Protein AF-A0A0V1BTY5-F1 (afdb_monomer_lite)

Foldseek 3Di:
DVVVVVVCCVPPVPVDPDPDPDCVPPPPDPPVVVVVVVVVLCVVVVDPDDDPVRSVVSVVVVVVVVVVVVVCVVVVNDPPVPPPPPPVVNVVLVVQLVVLVVCVVVVVDDPVVSCVSNDPPPPPPPDD

Organism: Trichinella britovi (NCBI:txid45882)

Sequence (128 aa):
LEALFQYFQQEWLPATKIKLWNVHGVSVRTNNHLEGWHSRMNKRARKHHLGFYQFLQLILDEQGKTETVVRQIDDGYTYGRGSVRRSAAYGVQQRRVAALTSKLVHNEITVEHFLSEISYHTPEPLRL

Secondary structure (DSSP, 8-state):
-HHHHHHHHHHHSSS---S-S--TTSS--SSHHHHHHHHHHHHHH-SS---HHHHHHHHHHHHHHHHHHHHHHHTT-----------HHHHHHHHHHHHHHHHHHTTSS-HHHHHHHHS---------

pLDDT: mean 72.31, std 16.08, range [34.75, 94.0]

Structure (mmCIF, N/CA/C/O backbone):
data_AF-A0A0V1BTY5-F1
#
_entry.id   AF-A0A0V1BTY5-F1
#
loop_
_atom_site.group_PDB
_atom_site.id
_atom_site.type_symbol
_atom_site.label_atom_id
_atom_site.label_alt_id
_atom_site.label_comp_id
_atom_site.label_asym_id
_atom_site.label_entity_id
_atom_site.label_seq_id
_atom_site.pdbx_PDB_ins_code
_atom_site.Cartn_x
_atom_site.Cartn_y
_atom_site.Cartn_z
_atom_site.occupancy
_atom_site.B_iso_or_equiv
_atom_site.auth_seq_id
_atom_site.auth_comp_id
_atom_site.auth_asym_id
_atom_site.auth_atom_id
_atom_site.pdbx_PDB_model_num
ATOM 1 N N . LEU A 1 1 ? -24.863 16.250 -0.344 1.00 57.62 1 LEU A N 1
ATOM 2 C CA . LEU A 1 1 ? -24.657 15.112 0.581 1.00 57.62 1 LEU A CA 1
ATOM 3 C C . LEU A 1 1 ? -25.673 14.007 0.319 1.00 57.62 1 LEU A C 1
ATOM 5 O O . LEU A 1 1 ? -25.255 12.898 0.032 1.00 57.62 1 LEU A O 1
ATOM 9 N N . GLU A 1 2 ? -26.969 14.323 0.318 1.00 72.44 2 GLU A N 1
ATOM 10 C CA . GLU A 1 2 ? -28.070 13.371 0.076 1.00 72.44 2 GLU A CA 1
ATOM 11 C C . GLU A 1 2 ? -27.878 12.477 -1.163 1.00 72.44 2 GLU A C 1
ATOM 13 O O . GLU A 1 2 ? -27.955 11.257 -1.080 1.00 72.44 2 GLU A O 1
ATOM 18 N N . ALA A 1 3 ? -27.528 13.076 -2.306 1.00 74.00 3 ALA A N 1
ATOM 19 C CA . ALA A 1 3 ? -27.321 12.347 -3.559 1.00 74.00 3 ALA A CA 1
ATOM 20 C C . ALA A 1 3 ? -26.137 11.362 -3.507 1.00 74.00 3 ALA A C 1
ATOM 22 O O . ALA A 1 3 ? -26.173 10.315 -4.147 1.00 74.00 3 ALA A O 1
ATOM 23 N N . LEU A 1 4 ? -25.103 11.673 -2.717 1.00 70.50 4 LEU A N 1
ATOM 24 C CA . LEU A 1 4 ? -23.958 10.785 -2.510 1.00 70.50 4 LEU A CA 1
ATOM 25 C C . LEU A 1 4 ? -24.366 9.569 -1.669 1.00 70.50 4 LEU A C 1
ATOM 27 O O . LEU A 1 4 ? -23.989 8.447 -1.998 1.00 70.50 4 LEU A O 1
ATOM 31 N N . PHE A 1 5 ? -25.158 9.791 -0.615 1.00 73.38 5 PHE A N 1
ATOM 32 C CA . PHE A 1 5 ? -25.691 8.718 0.225 1.00 73.38 5 PHE A CA 1
ATOM 33 C C . PHE A 1 5 ? -26.609 7.788 -0.568 1.00 73.38 5 PHE A C 1
ATOM 35 O O . PHE A 1 5 ? -26.445 6.574 -0.493 1.00 73.38 5 PHE A O 1
ATOM 42 N N . GLN A 1 6 ? -27.499 8.344 -1.390 1.00 73.69 6 GLN A N 1
ATOM 43 C CA . GLN A 1 6 ? -28.407 7.559 -2.229 1.00 73.69 6 GLN A CA 1
ATOM 44 C C . GLN A 1 6 ? -27.661 6.705 -3.262 1.00 73.69 6 GLN A C 1
ATOM 46 O O . GLN A 1 6 ? -27.912 5.506 -3.358 1.00 73.69 6 GLN A O 1
ATOM 51 N N . TYR A 1 7 ? -26.685 7.283 -3.969 1.00 77.62 7 TYR A N 1
ATOM 52 C CA . TYR A 1 7 ? -25.833 6.537 -4.903 1.00 77.62 7 TYR A CA 1
ATOM 53 C C . TYR A 1 7 ? -25.070 5.401 -4.205 1.00 77.62 7 TYR A C 1
ATOM 55 O O . TYR A 1 7 ? -25.020 4.273 -4.693 1.00 77.62 7 TYR A O 1
ATOM 63 N N . PHE A 1 8 ? -24.511 5.679 -3.025 1.00 71.50 8 PHE A N 1
ATOM 64 C CA . PHE A 1 8 ? -23.791 4.680 -2.243 1.00 71.50 8 PHE A CA 1
ATOM 65 C C . PHE A 1 8 ? -24.706 3.541 -1.777 1.00 71.50 8 PHE A C 1
ATOM 67 O O . PHE A 1 8 ? -24.331 2.373 -1.848 1.00 71.50 8 PHE A O 1
ATOM 74 N N . GLN A 1 9 ? -25.923 3.860 -1.334 1.00 75.69 9 GLN A N 1
ATOM 75 C CA . GLN A 1 9 ? -26.885 2.852 -0.903 1.00 75.69 9 GLN A CA 1
ATOM 76 C C . GLN A 1 9 ? -27.380 1.973 -2.049 1.00 75.69 9 GLN A C 1
ATOM 78 O O . GLN A 1 9 ? -27.592 0.787 -1.822 1.00 75.69 9 GLN A O 1
ATOM 83 N N . GLN A 1 10 ? -27.572 2.528 -3.245 1.00 73.38 10 GLN A N 1
ATOM 84 C CA . GLN A 1 10 ? -28.079 1.768 -4.388 1.00 73.38 10 GLN A CA 1
ATOM 85 C C . GLN A 1 10 ? -27.004 0.852 -4.979 1.00 73.38 10 GLN A C 1
ATOM 87 O O . GLN A 1 10 ? -27.274 -0.330 -5.176 1.00 73.38 10 GLN A O 1
ATOM 92 N N . GLU A 1 11 ? -25.770 1.345 -5.132 1.00 67.50 11 GLU A N 1
ATOM 93 C CA . GLU A 1 11 ? -24.729 0.577 -5.829 1.00 67.50 11 GLU A CA 1
ATOM 94 C C . GLU A 1 11 ? -23.830 -0.252 -4.915 1.00 67.50 11 GLU A C 1
ATOM 96 O O . GLU A 1 11 ? -23.354 -1.312 -5.320 1.00 67.50 11 GLU A O 1
ATOM 101 N N . TRP A 1 12 ? -23.600 0.183 -3.674 1.00 59.91 12 TRP A N 1
ATOM 102 C CA . TRP A 1 12 ? -22.573 -0.415 -2.810 1.00 59.91 12 TRP A CA 1
ATOM 103 C C . TRP A 1 12 ? -23.109 -1.198 -1.612 1.00 59.91 12 TRP A C 1
ATOM 105 O O . TRP A 1 12 ? -22.323 -1.853 -0.928 1.00 59.91 12 TRP A O 1
ATOM 115 N N . LEU A 1 13 ? -24.413 -1.174 -1.325 1.00 64.56 13 LEU A N 1
ATOM 116 C CA . LEU A 1 13 ? -25.002 -2.017 -0.272 1.00 64.56 13 LEU A CA 1
ATOM 117 C C . LEU A 1 13 ? -25.572 -3.349 -0.798 1.00 64.56 13 LEU A C 1
ATOM 119 O O . LEU A 1 13 ? -25.312 -4.372 -0.164 1.00 64.56 13 LEU A O 1
ATOM 123 N N . PRO A 1 14 ? -26.287 -3.409 -1.941 1.00 67.94 14 PRO A N 1
ATOM 124 C CA . PRO A 1 14 ? -26.864 -4.659 -2.442 1.00 67.94 14 PRO A CA 1
ATOM 125 C C . PRO A 1 14 ? -25.831 -5.563 -3.128 1.00 67.94 14 PRO A C 1
ATOM 127 O O . PRO A 1 14 ? -25.930 -6.787 -3.040 1.00 67.94 14 PRO A O 1
ATOM 130 N N . ALA A 1 15 ? -24.819 -4.978 -3.783 1.00 57.94 15 ALA A N 1
ATOM 131 C CA . ALA A 1 15 ? -23.790 -5.705 -4.534 1.00 57.94 15 ALA A CA 1
ATOM 132 C C . ALA A 1 15 ? -22.802 -6.480 -3.642 1.00 57.94 15 ALA A C 1
ATOM 134 O O . ALA A 1 15 ? -22.014 -7.300 -4.120 1.00 57.94 15 ALA A O 1
ATOM 135 N N . THR A 1 16 ? -22.830 -6.245 -2.334 1.00 51.91 16 THR A N 1
ATOM 136 C CA . THR A 1 16 ? -21.663 -6.492 -1.496 1.00 51.91 16 THR A CA 1
ATOM 137 C C . THR A 1 16 ? -22.054 -7.335 -0.292 1.00 51.91 16 THR A C 1
ATOM 139 O O . THR A 1 16 ? -22.315 -6.846 0.802 1.00 51.91 16 THR A O 1
ATOM 142 N N . LYS A 1 17 ? -22.001 -8.664 -0.473 1.00 56.38 17 LYS A N 1
ATOM 143 C CA . LYS A 1 17 ? -21.821 -9.626 0.632 1.00 56.38 17 LYS A CA 1
ATOM 144 C C . LYS A 1 17 ? -20.417 -9.457 1.222 1.00 56.38 17 LYS A C 1
ATOM 146 O O . LYS A 1 17 ? -19.567 -10.345 1.132 1.00 56.38 17 LYS A O 1
ATOM 151 N N . ILE A 1 18 ? -20.134 -8.289 1.785 1.00 56.31 18 ILE A N 1
ATOM 152 C CA . ILE A 1 18 ? -18.855 -8.018 2.423 1.00 56.31 18 ILE A CA 1
ATOM 153 C C . ILE A 1 18 ? -18.884 -8.720 3.777 1.00 56.31 18 ILE A C 1
ATOM 155 O O . ILE A 1 18 ? -19.555 -8.277 4.702 1.00 56.31 18 ILE A O 1
ATOM 159 N N . LYS A 1 19 ? -18.140 -9.823 3.905 1.00 58.66 19 LYS A N 1
ATOM 160 C CA . LYS A 1 19 ? -17.983 -10.525 5.190 1.00 58.66 19 LYS A CA 1
ATOM 161 C C . LYS A 1 19 ? -17.314 -9.657 6.271 1.00 58.66 19 LYS A C 1
ATOM 163 O O . LYS A 1 19 ? -17.431 -9.981 7.446 1.00 58.66 19 LYS A O 1
ATOM 168 N N . LEU A 1 20 ? -16.608 -8.586 5.893 1.00 53.41 20 LEU A N 1
ATOM 169 C CA . LEU A 1 20 ? -15.919 -7.679 6.813 1.00 53.41 20 LEU A CA 1
ATOM 170 C C . LEU A 1 20 ? -15.802 -6.266 6.206 1.00 53.41 20 LEU A C 1
ATOM 172 O O . LEU A 1 20 ? -15.025 -6.056 5.277 1.00 53.41 20 LEU A O 1
ATOM 176 N N . TRP A 1 21 ? -16.610 -5.312 6.684 1.00 53.00 21 TRP A N 1
ATOM 177 C CA . TRP A 1 21 ? -16.681 -3.939 6.142 1.00 53.00 21 TRP A CA 1
ATOM 178 C C . TRP A 1 21 ? -15.401 -3.126 6.380 1.00 53.00 21 TRP A C 1
ATOM 180 O O . TRP A 1 21 ? -15.070 -2.228 5.611 1.00 53.00 21 TRP A O 1
ATOM 190 N N . ASN A 1 22 ? -14.643 -3.456 7.426 1.00 56.03 22 ASN A N 1
ATOM 191 C CA . ASN A 1 22 ? -13.305 -2.917 7.625 1.00 56.03 22 ASN A CA 1
ATOM 192 C C . ASN A 1 22 ? -12.369 -3.987 8.202 1.00 56.03 22 ASN A C 1
ATOM 194 O O . ASN A 1 22 ? -12.806 -4.997 8.736 1.00 56.03 22 ASN A O 1
ATOM 198 N N . VAL A 1 23 ? -11.067 -3.738 8.111 1.00 53.25 23 VAL A N 1
ATOM 199 C CA . VAL A 1 23 ? -9.997 -4.656 8.537 1.00 53.25 23 VAL A CA 1
ATOM 200 C C . VAL A 1 23 ? -9.424 -4.241 9.908 1.00 53.25 23 VAL A C 1
ATOM 202 O O . VAL A 1 23 ? -8.287 -4.549 10.262 1.00 53.25 23 VAL A O 1
ATOM 205 N N . HIS A 1 24 ? -10.188 -3.486 10.696 1.00 41.91 24 HIS A N 1
ATOM 206 C CA . HIS A 1 24 ? -9.770 -2.983 12.000 1.00 41.91 24 HIS A CA 1
ATOM 207 C C . HIS A 1 24 ? -9.518 -4.153 12.959 1.00 41.91 24 HIS A C 1
ATOM 209 O O . HIS A 1 24 ? -10.389 -4.986 13.188 1.00 41.91 24 HIS A O 1
ATOM 215 N N . GLY A 1 25 ? -8.303 -4.230 13.508 1.00 46.00 25 GLY A N 1
ATOM 216 C CA . GLY A 1 25 ? -7.874 -5.322 14.390 1.00 46.00 25 GLY A CA 1
ATOM 217 C C . GLY A 1 25 ? -7.398 -6.592 13.674 1.00 46.00 25 GLY A C 1
ATOM 218 O O . GLY A 1 25 ? -6.835 -7.471 14.320 1.00 46.00 25 GLY A O 1
ATOM 219 N N . VAL A 1 26 ? -7.534 -6.682 12.348 1.00 49.53 26 VAL A N 1
ATOM 220 C CA . VAL A 1 26 ? -6.990 -7.794 11.560 1.00 49.53 26 VAL A CA 1
ATOM 221 C C . VAL A 1 26 ? -5.608 -7.400 11.034 1.00 49.53 26 VAL A C 1
ATOM 223 O O . VAL A 1 26 ? -5.406 -6.308 10.508 1.00 49.53 26 VAL A O 1
ATOM 226 N N . SER A 1 27 ? -4.637 -8.313 11.123 1.00 50.41 27 SER A N 1
ATOM 227 C CA . SER A 1 27 ? -3.288 -8.174 10.541 1.00 50.41 27 SER A CA 1
ATOM 228 C C . SER A 1 27 ? -3.295 -8.225 8.996 1.00 50.41 27 SER A C 1
ATOM 230 O O . SER A 1 27 ? -2.370 -8.740 8.364 1.00 50.41 27 SER A O 1
ATOM 232 N N . VAL A 1 28 ? -4.336 -7.713 8.347 1.00 49.09 28 VAL A N 1
ATOM 233 C CA . VAL A 1 28 ? -4.404 -7.589 6.893 1.00 49.09 28 VAL A CA 1
ATOM 234 C C . VAL A 1 28 ? -4.178 -6.117 6.570 1.00 49.09 28 VAL A C 1
ATOM 236 O O . VAL A 1 28 ? -4.944 -5.222 6.907 1.00 49.09 28 VAL A O 1
ATOM 239 N N . ARG A 1 29 ? -3.005 -5.865 5.997 1.00 52.09 29 ARG A N 1
ATOM 240 C CA . ARG A 1 29 ? -2.449 -4.537 5.751 1.00 52.09 29 ARG A CA 1
ATOM 241 C C . ARG A 1 29 ? -3.267 -3.861 4.639 1.00 52.09 29 ARG A C 1
ATOM 243 O O . ARG A 1 29 ? -3.065 -4.166 3.468 1.00 52.09 29 ARG A O 1
ATOM 250 N N . THR A 1 30 ? -4.183 -2.968 5.008 1.00 52.06 30 THR A N 1
ATOM 251 C CA . THR A 1 30 ? -4.913 -2.059 4.103 1.00 52.06 30 THR A CA 1
ATOM 252 C C . THR A 1 30 ? -3.972 -1.439 3.065 1.00 52.06 30 THR A C 1
ATOM 254 O O . THR A 1 30 ? -2.924 -0.940 3.459 1.00 52.06 30 THR A O 1
ATOM 257 N N . ASN A 1 31 ? -4.314 -1.522 1.767 1.00 50.56 31 ASN A N 1
ATOM 258 C CA . ASN A 1 31 ? -3.707 -0.877 0.570 1.00 50.56 31 ASN A CA 1
ATOM 259 C C . ASN A 1 31 ? -2.159 -0.843 0.410 1.00 50.56 31 ASN A C 1
ATOM 261 O O . ASN A 1 31 ? -1.605 -0.388 -0.589 1.00 50.56 31 ASN A O 1
ATOM 265 N N . ASN A 1 32 ? -1.397 -1.360 1.362 1.00 62.16 32 ASN A N 1
ATOM 266 C CA . ASN A 1 32 ? 0.017 -1.031 1.501 1.00 62.16 32 ASN A CA 1
ATOM 267 C C . ASN A 1 32 ? 0.901 -1.806 0.524 1.00 62.16 32 ASN A C 1
ATOM 269 O O . ASN A 1 32 ? 2.064 -1.475 0.327 1.00 62.16 32 ASN A O 1
ATOM 273 N N . HIS A 1 33 ? 0.364 -2.870 -0.067 1.00 68.69 33 HIS A N 1
ATOM 274 C CA . HIS A 1 33 ? 1.078 -3.636 -1.076 1.00 68.69 33 HIS A CA 1
ATOM 275 C C . HIS A 1 33 ? 1.159 -2.870 -2.398 1.00 68.69 33 HIS A C 1
ATOM 277 O O . HIS A 1 33 ? 2.249 -2.793 -2.959 1.00 68.69 33 HIS A O 1
ATOM 283 N N . LEU A 1 34 ? 0.061 -2.242 -2.838 1.00 73.19 34 LEU A N 1
ATOM 284 C CA . LEU A 1 34 ? 0.043 -1.394 -4.033 1.00 73.19 34 LEU A CA 1
ATOM 285 C C . LEU A 1 34 ? 0.838 -0.107 -3.803 1.00 73.19 34 LEU A C 1
ATOM 287 O O . LEU A 1 34 ? 1.747 0.197 -4.571 1.00 73.19 34 LEU A O 1
ATOM 291 N N . GLU A 1 35 ? 0.592 0.593 -2.692 1.00 77.12 35 GLU A N 1
ATOM 292 C CA . GLU A 1 35 ? 1.364 1.790 -2.324 1.00 77.12 35 GLU A CA 1
ATOM 293 C C . GLU A 1 35 ? 2.860 1.481 -2.152 1.00 77.12 35 GLU A C 1
ATOM 295 O O . GLU A 1 35 ? 3.730 2.223 -2.615 1.00 77.12 35 GLU A O 1
ATOM 300 N N . GLY A 1 36 ? 3.182 0.350 -1.521 1.00 78.62 36 GLY A N 1
ATOM 301 C CA . GL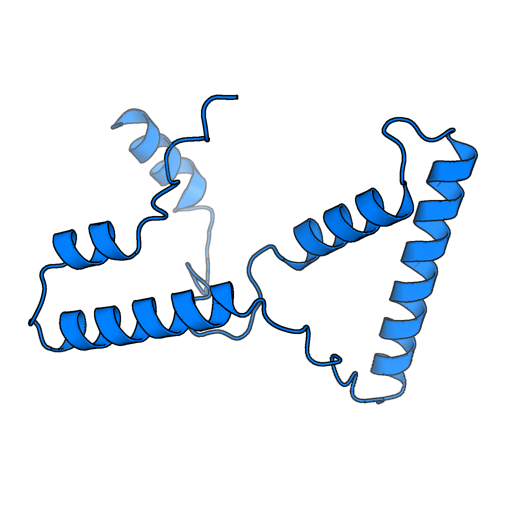Y A 1 36 ? 4.552 -0.116 -1.345 1.00 78.62 36 GLY A CA 1
ATOM 302 C C . GLY A 1 36 ? 5.209 -0.543 -2.657 1.00 78.62 36 GLY A C 1
ATOM 303 O O . GLY A 1 36 ? 6.416 -0.360 -2.820 1.00 78.62 36 GLY A O 1
ATOM 304 N N . TRP A 1 37 ? 4.448 -1.092 -3.605 1.00 83.56 37 TRP A N 1
ATOM 305 C CA . TRP A 1 37 ? 4.933 -1.377 -4.955 1.00 83.56 37 TRP A CA 1
ATOM 306 C C . TRP A 1 37 ? 5.219 -0.076 -5.716 1.00 83.56 37 TRP A C 1
ATOM 308 O O . TRP A 1 37 ? 6.349 0.107 -6.165 1.00 83.56 37 TRP A O 1
ATOM 318 N N . HIS A 1 38 ? 4.290 0.886 -5.726 1.00 83.62 38 HIS A N 1
ATOM 319 C CA . HIS A 1 38 ? 4.508 2.211 -6.322 1.00 83.62 38 HIS A CA 1
ATOM 320 C C . HIS A 1 38 ? 5.723 2.932 -5.724 1.00 83.62 38 HIS A C 1
ATOM 322 O O . HIS A 1 38 ? 6.568 3.443 -6.458 1.00 83.62 38 HIS A O 1
ATOM 328 N N . SER A 1 39 ? 5.873 2.935 -4.395 1.00 83.44 39 SER A N 1
ATOM 329 C CA . SER A 1 39 ? 7.024 3.566 -3.735 1.00 83.44 39 SER A CA 1
ATOM 330 C C . SER A 1 39 ? 8.352 2.922 -4.145 1.00 83.44 39 SER A C 1
ATOM 332 O O . SER A 1 39 ? 9.333 3.628 -4.391 1.00 83.44 39 SER A O 1
ATOM 334 N N . ARG A 1 40 ? 8.399 1.586 -4.248 1.00 84.19 40 ARG A N 1
ATOM 335 C CA . ARG A 1 40 ? 9.589 0.860 -4.721 1.00 84.19 40 ARG A CA 1
ATOM 336 C C . ARG A 1 40 ? 9.899 1.178 -6.180 1.00 84.19 40 ARG A C 1
ATOM 338 O O . ARG A 1 40 ? 11.051 1.496 -6.479 1.00 84.19 40 ARG A O 1
ATOM 345 N N . MET A 1 41 ? 8.886 1.154 -7.045 1.00 86.69 41 MET A N 1
ATOM 346 C CA . MET A 1 41 ? 9.017 1.502 -8.461 1.00 86.69 41 MET A CA 1
ATOM 347 C C . MET A 1 41 ? 9.573 2.915 -8.627 1.00 86.69 41 MET A C 1
ATOM 349 O O . MET A 1 41 ? 10.599 3.083 -9.279 1.00 86.69 41 MET A O 1
ATOM 353 N N . ASN A 1 42 ? 9.002 3.906 -7.939 1.00 86.94 42 ASN A N 1
ATOM 354 C CA . ASN A 1 42 ? 9.456 5.299 -8.008 1.00 86.94 42 ASN A CA 1
ATOM 355 C C . ASN A 1 42 ? 10.900 5.475 -7.507 1.00 86.94 42 ASN A C 1
ATOM 357 O O . ASN A 1 42 ? 11.703 6.173 -8.130 1.00 86.94 42 ASN A O 1
ATOM 361 N N . LYS A 1 43 ? 11.274 4.799 -6.412 1.00 86.62 43 LYS A N 1
ATOM 362 C CA . LYS A 1 43 ? 12.649 4.839 -5.879 1.00 86.62 43 LYS A CA 1
ATOM 363 C C . LYS A 1 43 ? 13.675 4.206 -6.816 1.00 86.62 43 LYS A C 1
ATOM 365 O O . LYS A 1 43 ? 14.816 4.667 -6.856 1.00 86.62 43 LYS A O 1
ATOM 370 N N . ARG A 1 44 ? 13.310 3.138 -7.532 1.00 86.38 44 ARG A N 1
ATOM 371 C CA . ARG A 1 44 ? 14.204 2.471 -8.494 1.00 86.38 44 ARG A CA 1
ATOM 372 C C . ARG A 1 44 ? 14.265 3.202 -9.832 1.00 86.38 44 ARG A C 1
ATOM 374 O O . ARG A 1 44 ? 15.342 3.282 -10.409 1.00 86.38 44 ARG A O 1
ATOM 381 N N . ALA A 1 45 ? 13.144 3.764 -10.270 1.00 89.00 45 ALA A N 1
ATOM 382 C CA . ALA A 1 45 ? 13.028 4.582 -11.468 1.00 89.00 45 ALA A CA 1
ATOM 383 C C . ALA A 1 45 ? 13.990 5.782 -11.450 1.00 89.00 45 ALA A C 1
ATOM 385 O O . ALA A 1 45 ? 14.633 6.067 -12.459 1.00 89.00 45 ALA A O 1
ATOM 386 N N . ARG A 1 46 ? 14.115 6.471 -10.299 1.00 83.06 46 ARG A N 1
ATOM 387 C CA . ARG A 1 46 ? 15.011 7.632 -10.061 1.00 83.06 46 ARG A CA 1
ATOM 388 C C . ARG A 1 46 ? 14.858 8.802 -11.054 1.00 83.06 46 ARG A C 1
ATOM 390 O O . ARG A 1 46 ? 15.661 9.730 -11.014 1.00 83.06 46 ARG A O 1
ATOM 397 N N . LYS A 1 47 ? 13.860 8.765 -11.942 1.00 84.94 47 LYS A N 1
ATOM 398 C CA . LYS A 1 47 ? 13.566 9.749 -12.993 1.00 84.94 47 LYS A CA 1
ATOM 399 C C . LYS A 1 47 ? 12.064 9.763 -13.275 1.00 84.94 47 LYS A C 1
ATOM 401 O O . LYS A 1 47 ? 11.409 8.732 -13.146 1.00 84.94 47 LYS A O 1
ATOM 406 N N . HIS A 1 48 ? 11.544 10.913 -13.705 1.00 75.88 48 HIS A N 1
ATOM 407 C CA . HIS A 1 48 ? 10.129 11.078 -14.064 1.00 75.88 48 HIS A CA 1
ATOM 408 C C . HIS A 1 48 ? 9.755 10.393 -15.387 1.00 75.88 48 HIS A C 1
ATOM 410 O O . HIS A 1 48 ? 8.616 9.972 -15.557 1.00 75.88 48 HIS A O 1
ATOM 416 N N . HIS A 1 49 ? 10.719 10.236 -16.299 1.00 81.38 49 HIS A N 1
ATOM 417 C CA . HIS A 1 49 ? 10.513 9.605 -17.600 1.00 81.38 49 HIS A CA 1
ATOM 418 C C . HIS A 1 49 ? 11.622 8.584 -17.859 1.00 81.38 49 HIS A C 1
ATOM 420 O O . HIS A 1 49 ? 12.775 8.952 -18.092 1.00 81.38 49 HIS A O 1
ATOM 426 N N . LEU A 1 50 ? 11.281 7.297 -17.785 1.00 86.00 50 LEU A N 1
ATOM 427 C CA . LEU A 1 50 ? 12.156 6.219 -18.241 1.00 86.00 50 LEU A CA 1
ATOM 428 C C . LEU A 1 50 ? 11.887 5.916 -19.708 1.00 86.00 50 LEU A C 1
ATOM 430 O O . LEU A 1 50 ? 10.736 5.898 -20.142 1.00 86.00 50 LEU A O 1
ATOM 434 N N . GLY A 1 51 ? 12.951 5.625 -20.457 1.00 91.88 51 GLY A N 1
ATOM 435 C CA . GLY A 1 51 ? 12.794 5.038 -21.784 1.00 91.88 51 GLY A CA 1
ATOM 436 C C . GLY A 1 51 ? 12.083 3.687 -21.682 1.00 91.88 51 GLY A C 1
ATOM 437 O O . GLY A 1 51 ? 12.265 2.965 -20.701 1.00 91.88 51 GLY A O 1
ATOM 438 N N . PHE A 1 52 ? 11.299 3.327 -22.700 1.00 91.38 52 PHE A N 1
ATOM 439 C CA . PHE A 1 52 ? 10.456 2.125 -22.685 1.00 91.38 52 PHE A CA 1
ATOM 440 C C . PHE A 1 52 ? 11.217 0.852 -22.281 1.00 91.38 52 PHE A C 1
ATOM 442 O O . PHE A 1 52 ? 10.795 0.143 -21.376 1.00 91.38 52 PHE A O 1
ATOM 449 N N . TYR A 1 53 ? 12.388 0.605 -22.873 1.00 94.00 53 TYR A N 1
ATOM 450 C CA . TYR A 1 53 ? 13.205 -0.569 -22.545 1.00 94.00 53 TYR A CA 1
ATOM 451 C C . TYR A 1 53 ? 13.743 -0.555 -21.110 1.00 94.00 53 TYR A C 1
ATOM 453 O O . TYR A 1 53 ? 13.823 -1.598 -20.468 1.00 94.00 53 TYR A O 1
ATOM 461 N N . GLN A 1 54 ? 14.069 0.623 -20.573 1.00 91.00 54 GLN A N 1
ATOM 462 C CA . GLN A 1 54 ? 14.509 0.759 -19.182 1.00 91.00 54 GLN A CA 1
ATOM 463 C C . GLN A 1 54 ? 13.352 0.500 -18.213 1.00 91.00 54 GLN A C 1
ATOM 465 O O . GLN A 1 54 ? 13.542 -0.114 -17.165 1.00 91.00 54 GLN A O 1
ATOM 470 N N . PHE A 1 55 ? 12.148 0.946 -18.574 1.00 90.44 55 PHE A N 1
ATOM 471 C CA . PHE A 1 55 ? 10.937 0.664 -17.818 1.00 90.44 55 PHE A CA 1
ATOM 472 C C . PHE A 1 55 ? 10.572 -0.826 -17.858 1.00 90.44 55 PHE A C 1
ATOM 474 O O . PHE A 1 55 ? 10.287 -1.408 -16.813 1.00 90.44 55 PHE A O 1
ATOM 481 N N . LEU A 1 56 ? 10.660 -1.465 -19.028 1.00 92.88 56 LEU A N 1
ATOM 482 C CA . LEU A 1 56 ? 10.428 -2.902 -19.180 1.00 92.88 56 LEU A CA 1
ATOM 483 C C . LEU A 1 56 ? 11.408 -3.722 -18.331 1.00 92.88 56 LEU A C 1
ATOM 485 O O . LEU A 1 56 ? 10.979 -4.598 -17.583 1.00 92.88 56 LEU A O 1
ATOM 489 N N . GLN A 1 57 ? 12.702 -3.393 -18.376 1.00 93.44 57 GLN A N 1
ATOM 490 C CA . GLN A 1 57 ? 13.709 -4.052 -17.542 1.00 93.44 57 GLN A CA 1
ATOM 491 C C . GLN A 1 57 ? 13.399 -3.891 -16.047 1.00 93.44 57 GLN A C 1
ATOM 493 O O . GLN A 1 57 ? 13.496 -4.846 -15.282 1.00 93.44 57 GLN A O 1
ATOM 498 N N . LEU A 1 58 ? 12.972 -2.696 -15.627 1.00 91.81 58 LEU A N 1
ATOM 499 C CA . LEU A 1 58 ? 12.596 -2.439 -14.240 1.00 91.81 58 LEU A CA 1
ATOM 500 C C . LEU A 1 58 ? 11.411 -3.309 -13.784 1.00 91.81 58 LEU A C 1
ATOM 502 O O . LEU A 1 58 ? 11.431 -3.804 -12.654 1.00 91.81 58 LEU A O 1
ATOM 506 N N . ILE A 1 59 ? 10.404 -3.502 -14.644 1.00 91.19 59 ILE A N 1
ATOM 507 C CA . ILE A 1 59 ? 9.264 -4.388 -14.365 1.00 91.19 59 ILE A CA 1
ATOM 508 C C . ILE A 1 59 ? 9.737 -5.836 -14.223 1.00 91.19 59 ILE A C 1
ATOM 510 O O . ILE A 1 59 ? 9.403 -6.475 -13.224 1.00 91.19 59 ILE A O 1
ATOM 514 N N . LEU A 1 60 ? 10.538 -6.330 -15.172 1.00 92.81 60 LEU A N 1
ATOM 515 C CA . LEU A 1 60 ? 11.062 -7.700 -15.145 1.00 92.81 60 LEU A CA 1
ATOM 516 C C . LEU A 1 60 ? 11.879 -7.967 -13.873 1.00 92.81 60 LEU A C 1
ATOM 518 O O . LEU A 1 60 ? 11.689 -8.986 -13.211 1.00 92.81 60 LEU A O 1
ATOM 522 N N . ASP A 1 61 ? 12.719 -7.016 -13.463 1.00 90.56 61 ASP A N 1
ATOM 523 C CA . ASP A 1 61 ? 13.496 -7.132 -12.230 1.00 90.56 61 ASP A CA 1
ATOM 524 C C . ASP A 1 61 ? 12.614 -7.179 -10.965 1.00 90.56 61 ASP A C 1
ATOM 526 O O . ASP A 1 61 ? 12.945 -7.868 -9.998 1.00 90.56 61 ASP A O 1
ATOM 530 N N . GLU A 1 62 ? 11.531 -6.392 -10.896 1.00 88.00 62 GLU A N 1
ATOM 531 C CA . GLU A 1 62 ? 10.604 -6.438 -9.751 1.00 88.00 62 GLU A CA 1
ATOM 532 C C . GLU A 1 62 ? 9.754 -7.717 -9.746 1.00 88.00 62 GLU A C 1
ATOM 534 O O . GLU A 1 62 ? 9.473 -8.259 -8.669 1.00 88.00 62 GLU A O 1
ATOM 539 N N . GLN A 1 63 ? 9.389 -8.228 -10.924 1.00 87.94 63 GLN A N 1
ATOM 540 C CA . GLN A 1 63 ? 8.717 -9.518 -11.066 1.00 87.94 63 GLN A CA 1
ATOM 541 C C . GLN A 1 63 ? 9.611 -10.660 -10.567 1.00 87.94 63 GLN A C 1
ATOM 543 O O . GLN A 1 63 ? 9.190 -11.398 -9.677 1.00 87.94 63 GLN A O 1
ATOM 548 N N . GLY A 1 64 ? 10.867 -10.742 -11.022 1.00 89.88 64 GLY A N 1
ATOM 549 C CA . GLY A 1 64 ? 11.793 -11.808 -10.614 1.00 89.88 64 GLY A CA 1
ATOM 550 C C . GLY A 1 64 ? 12.054 -11.859 -9.099 1.00 89.88 64 GLY A C 1
ATOM 551 O O . GLY A 1 64 ? 12.198 -12.934 -8.508 1.00 89.88 64 GLY A O 1
ATOM 552 N N . LYS A 1 65 ? 12.031 -10.707 -8.413 1.00 84.25 65 LYS A N 1
ATOM 553 C CA . LYS A 1 65 ? 12.075 -10.668 -6.937 1.00 84.25 65 LYS A CA 1
ATOM 554 C C . LYS A 1 65 ? 10.834 -11.283 -6.308 1.00 84.25 65 LYS A C 1
ATOM 556 O O . LYS A 1 65 ? 10.945 -11.984 -5.308 1.00 84.25 65 LYS A O 1
ATOM 561 N N . THR A 1 66 ? 9.663 -10.998 -6.867 1.00 82.62 66 THR A N 1
ATOM 562 C CA . THR A 1 66 ? 8.392 -11.519 -6.356 1.00 82.62 66 THR A CA 1
ATOM 563 C C . THR A 1 66 ? 8.326 -13.029 -6.553 1.00 82.62 66 THR A C 1
ATOM 565 O O . THR A 1 66 ? 7.998 -13.737 -5.610 1.00 82.62 66 THR A O 1
ATOM 568 N N . GLU A 1 67 ? 8.742 -13.528 -7.716 1.00 88.25 67 GLU A N 1
ATOM 569 C CA . GLU A 1 67 ? 8.849 -14.966 -7.999 1.00 88.25 67 GLU A CA 1
ATOM 570 C C . GLU A 1 67 ? 9.813 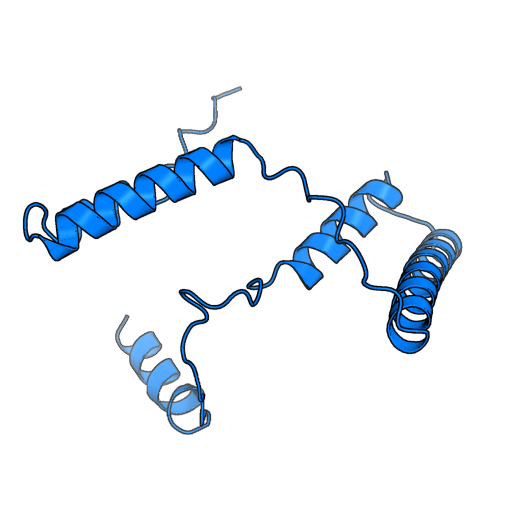-15.671 -7.043 1.00 88.25 67 GLU A C 1
ATOM 572 O O . GLU A 1 67 ? 9.512 -16.750 -6.542 1.00 88.25 67 GLU A O 1
ATOM 577 N N . THR A 1 68 ? 10.942 -15.037 -6.712 1.00 85.50 68 THR A N 1
ATOM 578 C CA . THR A 1 68 ? 11.876 -15.584 -5.716 1.00 85.50 68 THR A CA 1
ATOM 579 C C . THR A 1 68 ? 11.225 -15.702 -4.338 1.00 85.50 68 THR A C 1
ATOM 581 O O . THR A 1 68 ? 11.400 -16.718 -3.670 1.00 85.50 68 THR A O 1
ATOM 58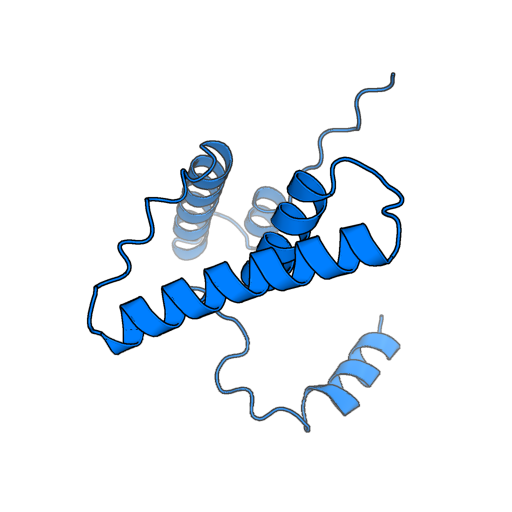4 N N . VAL A 1 69 ? 10.458 -14.693 -3.913 1.00 80.88 69 VAL A N 1
ATOM 585 C CA . VAL A 1 69 ? 9.729 -14.725 -2.634 1.00 80.88 69 VAL A CA 1
ATOM 586 C C . VAL A 1 69 ? 8.637 -15.795 -2.643 1.00 80.88 69 VAL A C 1
ATOM 588 O O . VAL A 1 69 ? 8.497 -16.509 -1.657 1.00 80.88 69 VAL A O 1
ATOM 591 N N . VAL A 1 70 ? 7.885 -15.925 -3.739 1.00 83.50 70 VAL A N 1
ATOM 592 C CA . VAL A 1 70 ? 6.855 -16.965 -3.892 1.00 83.50 70 VAL A CA 1
ATOM 593 C C . VAL A 1 70 ? 7.486 -18.349 -3.793 1.00 83.50 70 VAL A C 1
ATOM 595 O O . VAL A 1 70 ? 7.068 -19.140 -2.959 1.00 83.50 70 VAL A O 1
ATOM 598 N N . ARG A 1 71 ? 8.572 -18.593 -4.533 1.00 85.50 71 ARG A N 1
ATOM 599 C CA . ARG A 1 71 ? 9.289 -19.870 -4.492 1.00 85.50 71 ARG A CA 1
ATOM 600 C C . ARG A 1 71 ? 9.821 -20.200 -3.095 1.00 85.50 71 ARG A C 1
ATOM 602 O O . ARG A 1 71 ? 9.693 -21.327 -2.652 1.00 85.50 71 ARG A O 1
ATOM 609 N N . GLN A 1 72 ? 10.344 -19.213 -2.363 1.00 80.06 72 GLN A N 1
ATOM 610 C CA . GLN A 1 72 ? 10.754 -19.404 -0.965 1.00 80.06 72 GLN A CA 1
ATOM 611 C C . GLN A 1 72 ? 9.587 -19.811 -0.054 1.00 80.06 72 GLN A C 1
ATOM 613 O O . GLN A 1 72 ? 9.778 -20.629 0.843 1.00 80.06 72 GLN A O 1
ATOM 618 N N . ILE A 1 73 ? 8.399 -19.238 -0.264 1.00 77.81 73 ILE A N 1
ATOM 619 C CA . ILE A 1 73 ? 7.192 -19.598 0.491 1.00 77.81 73 ILE A CA 1
ATOM 620 C C . ILE A 1 73 ? 6.758 -21.027 0.151 1.00 77.81 73 ILE A C 1
ATOM 622 O O . ILE A 1 73 ? 6.469 -21.794 1.069 1.00 77.81 73 ILE A O 1
ATOM 626 N N . ASP A 1 74 ? 6.748 -21.383 -1.135 1.00 82.62 74 ASP A N 1
ATOM 627 C CA . ASP A 1 74 ? 6.396 -22.728 -1.608 1.00 82.62 74 ASP A CA 1
ATOM 628 C C . ASP A 1 74 ? 7.374 -23.787 -1.071 1.00 82.62 74 ASP A C 1
ATOM 630 O O . ASP A 1 74 ? 6.956 -24.867 -0.656 1.00 82.62 74 ASP A O 1
ATOM 634 N N . ASP A 1 75 ? 8.661 -23.437 -0.970 1.00 84.75 75 ASP A N 1
ATOM 635 C CA . ASP A 1 75 ? 9.723 -24.262 -0.378 1.00 84.75 75 ASP A CA 1
ATOM 636 C C . ASP A 1 75 ? 9.654 -24.327 1.168 1.00 84.75 75 ASP A C 1
ATOM 638 O O . ASP A 1 75 ? 10.518 -24.918 1.819 1.00 84.75 75 ASP A O 1
ATOM 642 N N . GLY A 1 76 ? 8.639 -23.716 1.791 1.00 78.31 76 GLY A N 1
ATOM 643 C CA . GLY A 1 76 ? 8.404 -23.773 3.235 1.00 78.31 76 GLY A CA 1
ATOM 644 C C . GLY A 1 76 ? 9.319 -22.876 4.074 1.00 78.31 76 GLY A C 1
ATOM 645 O O . GLY A 1 76 ? 9.285 -22.950 5.307 1.00 78.31 76 GLY A O 1
ATOM 646 N N . TYR A 1 77 ? 10.110 -21.992 3.454 1.00 74.31 77 TYR A N 1
ATOM 647 C CA . TYR A 1 77 ? 10.840 -20.979 4.207 1.00 74.31 77 TYR A CA 1
ATOM 648 C C . TYR A 1 77 ? 9.844 -19.983 4.800 1.00 74.31 77 TYR A C 1
ATOM 650 O O . TYR A 1 77 ? 9.113 -19.288 4.090 1.00 74.31 77 TYR A O 1
ATOM 658 N N . THR A 1 78 ? 9.844 -19.843 6.128 1.00 57.41 78 THR A N 1
ATOM 659 C CA . THR A 1 78 ? 9.134 -18.738 6.769 1.00 57.41 78 THR A CA 1
ATOM 660 C C . THR A 1 78 ? 9.786 -17.448 6.294 1.00 57.41 78 THR A C 1
ATOM 662 O O . THR A 1 78 ? 10.908 -17.141 6.706 1.00 57.41 78 THR A O 1
ATOM 665 N N . TYR A 1 79 ? 9.106 -16.696 5.425 1.00 54.78 79 TYR A N 1
ATOM 666 C CA . TYR A 1 79 ? 9.523 -15.347 5.068 1.00 54.78 79 TYR A CA 1
ATOM 667 C C . TYR A 1 79 ? 9.462 -14.505 6.342 1.00 54.78 79 TYR A C 1
ATOM 669 O O . TYR A 1 79 ? 8.434 -13.914 6.687 1.00 54.78 79 TYR A O 1
ATOM 677 N N . GLY A 1 80 ? 10.568 -14.495 7.086 1.00 52.56 80 GLY A N 1
ATOM 678 C CA . GLY A 1 80 ? 10.811 -13.583 8.180 1.00 52.56 80 GLY A CA 1
ATOM 679 C C . GLY A 1 80 ? 10.811 -12.209 7.556 1.00 52.56 80 GLY A C 1
ATOM 680 O O . GLY A 1 80 ? 11.829 -11.756 7.040 1.00 52.56 80 GLY A O 1
ATOM 681 N N . ARG A 1 81 ? 9.629 -11.587 7.514 1.00 52.72 81 ARG A N 1
ATOM 682 C CA . ARG A 1 81 ? 9.420 -10.218 7.064 1.00 52.72 81 ARG A CA 1
ATOM 683 C C . ARG A 1 81 ? 10.374 -9.398 7.919 1.00 52.72 81 ARG A C 1
ATOM 685 O O . ARG A 1 81 ? 10.050 -9.115 9.072 1.00 52.72 81 ARG A O 1
ATOM 692 N N . GLY A 1 82 ? 11.565 -9.106 7.386 1.00 45.34 82 GLY A N 1
ATOM 693 C CA . GLY A 1 82 ? 12.560 -8.287 8.064 1.00 45.34 82 GLY A CA 1
ATOM 694 C C . GLY A 1 82 ? 11.799 -7.096 8.596 1.00 45.34 82 GLY A C 1
ATOM 695 O O . GLY A 1 82 ? 11.033 -6.503 7.829 1.00 45.34 82 GLY A O 1
ATOM 696 N N . SER A 1 83 ? 11.854 -6.900 9.916 1.00 46.34 83 SER A N 1
ATOM 697 C CA . SER A 1 83 ? 10.965 -5.989 10.621 1.00 46.34 83 SER A CA 1
ATOM 698 C C . SER A 1 83 ? 10.969 -4.682 9.847 1.00 46.34 83 SER A C 1
ATOM 700 O O . SER A 1 83 ? 11.971 -3.971 9.798 1.00 46.34 83 SER A O 1
ATOM 702 N N . VAL A 1 84 ? 9.882 -4.417 9.110 1.00 48.97 84 VAL A N 1
ATOM 703 C CA . VAL A 1 84 ? 9.764 -3.165 8.373 1.00 48.97 84 VAL A CA 1
ATOM 704 C C . VAL A 1 84 ? 9.840 -2.146 9.479 1.00 48.97 84 VAL A C 1
ATOM 706 O O . VAL A 1 84 ? 8.928 -2.115 10.309 1.00 48.97 84 VAL A O 1
ATOM 709 N N . ARG A 1 85 ? 10.973 -1.437 9.562 1.00 48.66 85 ARG A N 1
ATOM 710 C CA . ARG A 1 85 ? 11.270 -0.495 10.633 1.00 48.66 85 ARG A CA 1
ATOM 711 C C . ARG A 1 85 ? 10.109 0.480 10.622 1.00 48.66 85 ARG A C 1
ATOM 713 O O . ARG A 1 85 ? 10.021 1.334 9.742 1.00 48.66 85 ARG A O 1
ATOM 720 N N . ARG A 1 86 ? 9.132 0.249 11.507 1.00 54.97 86 ARG A N 1
ATOM 721 C CA . ARG A 1 86 ? 7.932 1.073 11.569 1.00 54.97 86 ARG A CA 1
ATOM 722 C C . ARG A 1 86 ? 8.473 2.459 11.860 1.00 54.97 86 ARG A C 1
ATOM 724 O O . ARG A 1 86 ? 9.279 2.606 12.779 1.00 54.97 86 ARG A O 1
ATOM 731 N N . SER A 1 87 ? 8.109 3.440 11.037 1.00 63.28 87 SER A N 1
ATOM 732 C CA . SER A 1 87 ? 8.459 4.825 11.336 1.00 63.28 87 SER A CA 1
ATOM 733 C C . SER A 1 87 ? 8.086 5.082 12.794 1.00 63.28 87 SER A C 1
ATOM 735 O O . SER A 1 87 ? 6.982 4.716 13.208 1.00 63.28 87 SER A O 1
ATOM 737 N N . ALA A 1 88 ? 8.999 5.650 13.583 1.00 67.62 88 ALA A N 1
ATOM 738 C CA . ALA A 1 88 ? 8.731 5.935 14.991 1.00 67.62 88 ALA A CA 1
ATOM 739 C C . ALA A 1 88 ? 7.435 6.754 15.143 1.00 67.62 88 ALA A C 1
ATOM 741 O O . ALA A 1 88 ? 6.660 6.511 16.065 1.00 67.62 88 ALA A O 1
ATOM 742 N N . ALA A 1 89 ? 7.142 7.617 14.160 1.00 68.69 89 ALA A N 1
ATOM 743 C CA . ALA A 1 89 ? 5.900 8.374 14.049 1.00 68.69 89 ALA A CA 1
ATOM 744 C C . ALA A 1 89 ? 4.647 7.483 13.995 1.00 68.69 89 ALA A C 1
ATOM 746 O O . ALA A 1 89 ? 3.659 7.773 14.662 1.00 68.69 89 ALA A O 1
ATOM 747 N N . TYR A 1 90 ? 4.696 6.357 13.278 1.00 65.44 90 TYR A N 1
ATOM 748 C CA . TYR A 1 90 ? 3.579 5.412 13.219 1.00 65.44 90 TYR A CA 1
ATOM 749 C C . TYR A 1 90 ? 3.357 4.719 14.569 1.00 65.44 90 TYR A C 1
ATOM 751 O O . TYR A 1 90 ? 2.221 4.546 15.001 1.00 65.44 90 TYR A O 1
ATOM 759 N N . GLY A 1 91 ? 4.439 4.378 15.278 1.00 70.94 91 GLY A N 1
ATOM 760 C CA . GLY A 1 91 ? 4.350 3.842 16.639 1.00 70.94 91 GLY A CA 1
ATOM 761 C C . GLY A 1 91 ? 3.771 4.854 17.636 1.00 70.94 91 GLY A C 1
ATOM 762 O O . GLY A 1 91 ? 2.962 4.487 18.485 1.00 70.94 91 GLY A O 1
ATOM 763 N N . VAL A 1 92 ? 4.142 6.132 17.514 1.00 76.44 92 VAL A N 1
ATOM 764 C CA . VAL A 1 92 ? 3.574 7.229 18.316 1.00 76.44 92 VAL A CA 1
ATOM 765 C C . VAL A 1 92 ? 2.083 7.406 18.021 1.00 76.44 92 VAL A C 1
ATOM 767 O O . VAL A 1 92 ? 1.288 7.440 18.959 1.00 76.44 92 VAL A O 1
ATOM 770 N N . GLN A 1 93 ? 1.689 7.438 16.745 1.00 76.44 93 GLN A N 1
ATOM 771 C CA . GLN A 1 93 ? 0.286 7.570 16.352 1.00 76.44 93 GLN A CA 1
ATOM 772 C C . GLN A 1 93 ? -0.553 6.383 16.845 1.00 76.44 93 GLN A C 1
ATOM 774 O O . GLN A 1 93 ? -1.614 6.596 17.424 1.00 76.44 93 GLN A O 1
ATOM 779 N N . GLN A 1 94 ? -0.057 5.147 16.713 1.00 75.12 94 GLN A N 1
ATOM 780 C CA . GLN A 1 94 ? -0.742 3.960 17.241 1.00 75.12 94 GLN A CA 1
ATOM 781 C C . GLN A 1 94 ? -0.942 4.029 18.759 1.00 75.12 94 GLN A C 1
ATOM 783 O O . GLN A 1 94 ? -2.033 3.729 19.238 1.00 75.12 94 GLN A O 1
ATOM 788 N N . ARG A 1 95 ? 0.077 4.458 19.518 1.00 79.31 95 ARG A N 1
ATOM 789 C CA . ARG A 1 95 ? -0.047 4.632 20.975 1.00 79.31 95 ARG A CA 1
ATOM 790 C C . ARG A 1 95 ? -1.075 5.701 21.342 1.00 79.31 95 ARG A C 1
ATOM 792 O O . ARG A 1 95 ? -1.876 5.472 22.243 1.00 79.31 95 ARG A O 1
ATOM 799 N N . ARG A 1 96 ? -1.088 6.834 20.630 1.00 82.44 96 ARG A N 1
ATOM 800 C CA . ARG A 1 96 ? -2.077 7.906 20.838 1.00 82.44 96 ARG A CA 1
ATOM 801 C C . ARG A 1 96 ? -3.499 7.413 20.566 1.00 82.44 96 ARG A C 1
ATOM 803 O O . ARG A 1 96 ? -4.370 7.603 21.408 1.00 82.44 96 ARG A O 1
ATOM 810 N N . VAL A 1 97 ? -3.720 6.735 19.438 1.00 82.00 97 VAL A N 1
ATOM 811 C CA . VAL A 1 97 ? -5.032 6.168 19.081 1.00 82.00 97 VAL A CA 1
ATOM 812 C C . VAL A 1 97 ? -5.484 5.144 20.121 1.00 82.00 97 VAL A C 1
ATOM 814 O O . VAL A 1 97 ? -6.628 5.202 20.560 1.00 82.00 97 VAL A O 1
ATOM 817 N N . ALA A 1 98 ? -4.597 4.252 20.572 1.00 84.38 98 ALA A N 1
ATOM 818 C CA . ALA A 1 98 ? -4.925 3.265 21.600 1.00 84.38 98 ALA A CA 1
ATOM 819 C C . ALA A 1 98 ? -5.326 3.923 22.933 1.00 84.38 98 ALA A C 1
ATOM 821 O O . ALA A 1 98 ? -6.338 3.544 23.521 1.00 84.38 98 ALA A O 1
ATOM 822 N N . ALA A 1 99 ? -4.587 4.947 23.375 1.00 85.56 99 ALA A N 1
ATOM 823 C CA . ALA A 1 99 ? -4.908 5.690 24.593 1.00 85.56 99 ALA A CA 1
ATOM 824 C C . ALA A 1 99 ? -6.272 6.394 24.496 1.00 85.56 99 ALA A C 1
ATOM 826 O O . ALA A 1 99 ? -7.090 6.274 25.404 1.00 85.56 99 ALA A O 1
ATOM 827 N N . LEU A 1 100 ? -6.548 7.078 23.383 1.00 83.31 100 LEU A N 1
ATOM 828 C CA . LEU A 1 100 ? -7.835 7.741 23.146 1.00 83.31 100 LEU A CA 1
ATOM 829 C C . LEU A 1 100 ? -8.990 6.740 23.040 1.00 83.31 100 LEU A C 1
ATOM 831 O O . LEU A 1 100 ? -10.066 6.992 23.568 1.00 83.31 100 LEU A O 1
ATOM 835 N N . THR A 1 101 ? -8.755 5.583 22.418 1.00 82.81 101 THR A N 1
ATOM 836 C CA . THR A 1 101 ? -9.755 4.508 22.328 1.00 82.81 101 THR A CA 1
ATOM 837 C C . THR A 1 101 ? -10.099 3.985 23.719 1.00 82.81 101 THR A C 1
ATOM 839 O O . THR A 1 101 ? -11.273 3.817 24.029 1.00 82.81 101 THR A O 1
ATOM 842 N N . SER A 1 102 ? -9.094 3.795 24.584 1.00 86.31 102 SER A N 1
ATOM 843 C CA . SER A 1 102 ? -9.324 3.419 25.982 1.00 86.31 102 SER A CA 1
ATOM 844 C C . SER A 1 102 ? -10.206 4.449 26.687 1.00 86.31 102 SER A C 1
ATOM 846 O O . SER A 1 102 ? -11.214 4.074 27.271 1.00 86.31 102 SER A O 1
ATOM 848 N N . LYS A 1 103 ? -9.890 5.744 26.585 1.00 88.12 103 LYS A N 1
ATOM 849 C CA . LYS A 1 103 ? -10.694 6.809 27.208 1.00 88.12 103 LYS A CA 1
ATOM 850 C C . LYS A 1 103 ? -12.134 6.849 26.693 1.00 88.12 103 LYS A C 1
ATOM 852 O O . LYS A 1 103 ? -13.058 7.032 27.476 1.00 88.12 103 LYS A O 1
ATOM 857 N N . LEU A 1 104 ? -12.329 6.636 25.390 1.00 81.81 104 LEU A N 1
ATOM 858 C CA . LEU A 1 104 ? -13.658 6.587 24.781 1.00 81.81 104 LEU A CA 1
ATOM 859 C C . LEU A 1 104 ? -14.483 5.410 25.324 1.00 81.81 104 LEU A C 1
ATOM 861 O O . LEU A 1 104 ? -15.642 5.593 25.671 1.00 81.81 104 LEU A O 1
ATOM 865 N N . VAL A 1 105 ? -13.880 4.222 25.445 1.00 88.12 105 VAL A N 1
ATOM 866 C CA . VAL A 1 105 ? -14.545 3.021 25.992 1.00 88.12 105 VAL A CA 1
ATOM 867 C C . VAL A 1 105 ? -14.943 3.204 27.460 1.00 88.12 105 VAL A C 1
ATOM 869 O O . VAL A 1 105 ? -15.963 2.672 27.886 1.00 88.12 105 VAL A O 1
ATOM 872 N N . HIS A 1 106 ? -14.176 3.987 28.221 1.00 91.31 106 HIS A N 1
ATOM 873 C CA . HIS A 1 106 ? -14.495 4.336 29.609 1.00 91.31 106 HIS A CA 1
ATOM 874 C C . HIS A 1 106 ? -15.411 5.571 29.730 1.00 91.31 106 HIS A C 1
ATOM 876 O O . HIS A 1 106 ? -15.615 6.067 30.834 1.00 91.31 106 HIS A O 1
ATOM 882 N N . ASN A 1 107 ? -15.979 6.067 28.620 1.00 88.75 107 ASN A N 1
ATOM 883 C CA . ASN A 1 107 ? -16.824 7.269 28.556 1.00 88.75 107 ASN A CA 1
ATOM 884 C C . ASN A 1 107 ? -16.168 8.546 29.126 1.00 88.75 107 ASN A C 1
ATOM 886 O O . ASN A 1 107 ? -16.860 9.479 29.526 1.00 88.75 107 ASN A O 1
ATOM 890 N N . GLU A 1 108 ? -14.835 8.618 29.143 1.00 90.62 108 GLU A N 1
ATOM 891 C CA . GLU A 1 108 ? -14.090 9.790 29.630 1.00 90.62 108 GLU A CA 1
ATOM 892 C C . GLU A 1 108 ? -14.016 10.916 28.589 1.00 90.62 108 GLU A C 1
ATOM 894 O O . GLU A 1 108 ? -13.738 12.066 28.924 1.00 90.62 108 GLU A O 1
ATOM 899 N N . ILE A 1 109 ? -14.226 10.588 27.312 1.00 89.56 109 ILE A N 1
ATOM 900 C CA . ILE A 1 109 ? -14.228 11.537 26.197 1.00 89.56 109 ILE A CA 1
ATOM 901 C C . ILE A 1 109 ? -15.429 11.282 25.291 1.00 89.56 109 ILE A C 1
ATOM 903 O O . ILE A 1 109 ? -15.883 10.147 25.147 1.00 89.56 109 ILE A O 1
ATOM 907 N N . THR A 1 110 ? -15.921 12.333 24.639 1.00 86.69 110 THR A N 1
ATOM 908 C CA . THR A 1 110 ? -16.973 12.203 23.628 1.00 86.69 110 THR A CA 1
ATOM 909 C C . THR A 1 110 ? -16.410 11.637 22.324 1.00 86.69 110 THR A C 1
ATOM 911 O O . THR A 1 110 ? -15.218 11.759 22.023 1.00 86.69 110 THR A O 1
ATOM 914 N N . VAL A 1 111 ? -17.289 11.047 21.509 1.00 79.94 111 VAL A N 1
ATOM 915 C CA . VAL A 1 111 ? -16.942 10.580 20.157 1.00 79.94 111 VAL A CA 1
ATOM 916 C C . VAL A 1 111 ? -16.398 11.734 19.306 1.00 79.94 111 VAL A C 1
ATOM 918 O O . VAL A 1 111 ? -15.438 11.553 18.568 1.00 79.94 111 VAL A O 1
ATOM 921 N N . GLU A 1 112 ? -16.948 12.937 19.452 1.00 81.25 112 GLU A N 1
ATOM 922 C CA . GLU A 1 112 ? -16.495 14.144 18.746 1.00 81.25 112 GLU A CA 1
ATOM 923 C C . GLU A 1 112 ? -15.050 14.505 19.106 1.00 81.25 112 GLU A C 1
ATOM 925 O O . GLU A 1 112 ? -14.218 14.712 18.220 1.00 81.25 112 GLU A O 1
ATOM 930 N N . HIS A 1 113 ? -14.722 14.503 20.403 1.00 80.81 113 HIS A N 1
ATOM 931 C CA . HIS A 1 113 ? -13.364 14.751 20.881 1.00 80.81 113 HIS A CA 1
ATOM 932 C C . HIS A 1 113 ? -12.395 13.670 20.385 1.00 80.81 113 HIS A C 1
ATOM 934 O O . HIS A 1 113 ? -11.288 13.971 19.940 1.00 80.81 11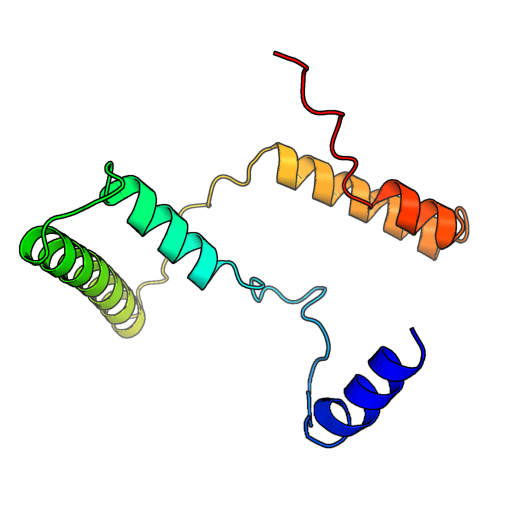3 HIS A O 1
ATOM 940 N N . PHE A 1 114 ? -12.818 12.404 20.411 1.00 81.44 114 PHE A N 1
ATOM 941 C CA . PHE A 1 114 ? -12.040 11.298 19.861 1.00 81.44 114 PHE A CA 1
ATOM 942 C C . PHE A 1 114 ? -11.732 11.505 18.371 1.00 81.44 114 PHE A C 1
ATOM 944 O O . PHE A 1 114 ? -10.570 11.415 17.976 1.00 81.44 114 PHE A O 1
ATOM 951 N N . LEU A 1 115 ? -12.745 11.827 17.560 1.00 80.94 115 LEU A N 1
ATOM 952 C CA . LEU A 1 115 ? -12.604 12.038 16.117 1.00 80.94 115 LEU A CA 1
ATOM 953 C C . LEU A 1 115 ? -11.712 13.241 15.784 1.00 80.94 115 LEU A C 1
ATOM 955 O O . LEU A 1 115 ? -10.875 13.143 14.885 1.00 80.94 115 LEU A O 1
ATOM 959 N N . SER A 1 116 ? -11.843 14.338 16.533 1.00 82.44 116 SER A N 1
ATOM 960 C CA . SER A 1 116 ? -10.972 15.510 16.397 1.00 82.44 116 SER A CA 1
ATOM 961 C C . SER A 1 116 ? -9.508 15.143 16.650 1.00 82.44 116 SER A C 1
ATOM 963 O O . SER A 1 116 ? -8.637 15.422 15.825 1.00 82.44 116 SER A O 1
ATOM 965 N N . GLU A 1 117 ? -9.230 14.427 17.739 1.00 80.19 117 GLU A N 1
ATOM 966 C CA . GLU A 1 117 ? -7.867 14.075 18.140 1.00 80.19 117 GLU A CA 1
ATOM 967 C C . GLU A 1 117 ? -7.191 13.052 17.211 1.00 80.19 117 GLU A C 1
ATOM 969 O O . GLU A 1 117 ? -5.980 13.129 16.979 1.00 80.19 117 GLU A O 1
ATOM 974 N N . ILE A 1 118 ? -7.935 12.089 16.658 1.00 77.19 118 ILE A N 1
ATOM 975 C CA . ILE A 1 118 ? -7.366 11.112 15.710 1.00 77.19 118 ILE A CA 1
ATOM 976 C C . ILE A 1 118 ? -7.240 11.661 14.287 1.00 77.19 118 ILE A C 1
ATOM 978 O O . ILE A 1 118 ? -6.533 11.058 13.474 1.00 77.19 118 ILE A O 1
ATOM 982 N N . SER A 1 119 ? -7.918 12.770 13.974 1.00 77.56 119 SER A N 1
ATOM 983 C CA . SER A 1 119 ? -7.820 13.396 12.660 1.00 77.56 119 SER A CA 1
ATOM 984 C C . SER A 1 119 ? -6.372 13.825 12.389 1.00 77.56 119 SER A C 1
ATOM 986 O O . SER A 1 119 ? -5.672 14.351 13.264 1.00 77.56 119 SER A O 1
ATOM 988 N N . TYR A 1 120 ? -5.885 13.551 11.174 1.00 61.16 120 TYR A N 1
ATOM 989 C CA . TYR A 1 120 ? -4.576 14.026 10.739 1.00 61.16 120 TYR A CA 1
ATOM 990 C C . TYR A 1 120 ? -4.611 15.555 10.705 1.00 61.16 120 TYR A C 1
ATOM 992 O O . TYR A 1 120 ? -5.119 16.149 9.759 1.00 61.16 120 TYR A O 1
ATOM 1000 N N . HIS A 1 121 ? -4.056 16.193 11.733 1.00 53.41 121 HIS A N 1
ATOM 1001 C CA . HIS A 1 121 ? -3.719 17.604 11.667 1.00 53.41 121 HIS A CA 1
ATOM 1002 C C . HIS A 1 121 ? -2.518 17.717 10.736 1.00 53.41 121 HIS A C 1
ATOM 1004 O O . HIS A 1 121 ? -1.395 17.392 11.119 1.00 53.41 121 HIS A O 1
ATOM 1010 N N . THR A 1 122 ? -2.760 18.110 9.491 1.00 37.94 122 THR A N 1
ATOM 1011 C CA . THR A 1 122 ? -1.709 18.627 8.619 1.00 37.94 122 THR A CA 1
ATOM 1012 C C . THR A 1 122 ? -1.276 19.954 9.246 1.00 37.94 122 THR A C 1
ATOM 1014 O O . THR A 1 122 ? -2.077 20.889 9.216 1.00 37.94 122 THR A O 1
ATOM 1017 N N . PRO A 1 123 ? -0.092 20.076 9.880 1.00 38.66 123 PRO A N 1
ATOM 1018 C CA . PRO A 1 123 ? 0.403 21.405 10.219 1.00 38.66 123 PRO A CA 1
ATOM 1019 C C . PRO A 1 123 ? 0.458 22.213 8.918 1.00 38.66 123 PRO A C 1
ATOM 1021 O O . PRO A 1 123 ? 0.800 21.645 7.875 1.00 38.66 123 PRO A O 1
ATOM 1024 N N . GLU A 1 124 ? 0.058 23.490 8.968 1.00 34.75 124 GLU A N 1
ATOM 1025 C CA . GLU A 1 124 ? 0.105 24.386 7.808 1.00 34.75 124 GLU A CA 1
ATOM 1026 C C . GLU A 1 124 ? 1.419 24.174 7.041 1.00 34.75 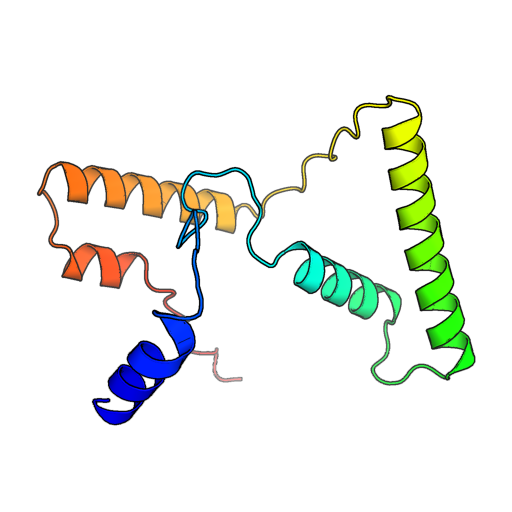124 GLU A C 1
ATOM 1028 O O . GLU A 1 124 ? 2.483 24.094 7.672 1.00 34.75 124 GLU A O 1
ATOM 1033 N N . PRO A 1 125 ? 1.380 24.047 5.701 1.00 37.75 125 PRO A N 1
ATOM 1034 C CA . PRO A 1 125 ? 2.605 23.944 4.9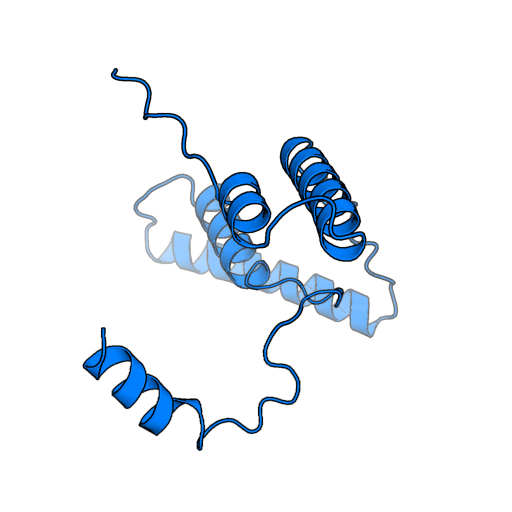32 1.00 37.75 125 PRO A CA 1
ATOM 1035 C C . PRO A 1 125 ? 3.453 25.174 5.247 1.00 37.75 125 PRO A C 1
ATOM 1037 O O . PRO A 1 125 ? 2.980 26.304 5.119 1.00 37.75 125 PRO A O 1
ATOM 1040 N N . LEU A 1 126 ? 4.690 24.937 5.696 1.00 39.47 126 LEU A N 1
ATOM 1041 C CA . LEU A 1 126 ? 5.688 25.983 5.884 1.00 39.47 126 LEU A CA 1
ATOM 1042 C C . LEU A 1 126 ? 5.692 26.838 4.616 1.00 39.47 126 LEU A C 1
ATOM 1044 O O . LEU A 1 126 ? 6.009 26.336 3.535 1.00 39.47 126 LEU A O 1
ATOM 1048 N N . ARG A 1 127 ? 5.274 28.100 4.750 1.00 38.00 127 ARG A N 1
ATOM 1049 C CA . ARG A 1 127 ? 5.381 29.091 3.682 1.00 38.00 127 ARG A CA 1
ATOM 1050 C C . ARG A 1 127 ? 6.871 29.238 3.373 1.00 38.00 127 ARG A C 1
ATOM 1052 O O . ARG A 1 127 ? 7.609 29.761 4.205 1.00 38.00 127 ARG A O 1
ATOM 1059 N N . LEU A 1 128 ? 7.292 28.680 2.239 1.00 40.81 128 LEU A N 1
ATOM 1060 C CA . LEU A 1 128 ? 8.562 28.994 1.584 1.00 40.81 128 LEU A CA 1
ATOM 1061 C C . LEU A 1 128 ? 8.439 30.348 0.888 1.00 40.81 128 LEU A C 1
ATOM 1063 O O . LEU A 1 128 ? 7.369 30.585 0.281 1.00 40.81 128 LEU A O 1
#

Radius of gyration: 21.29 Å; chains: 1; bounding box: 43×53×52 Å